Protein AF-A0A7J7GTM9-F1 (afdb_monomer_lite)

pLDDT: mean 72.12, std 16.47, range [37.53, 93.25]

Organism: Camellia sinensis (NCBI:txid4442)

Radius of gyration: 24.61 Å; chains: 1; bounding box: 63×57×39 Å

Sequence (105 aa):
MYLQHIAMIVVLSFRLEIWGIPVLYFKAKSDYVKEPIPVTGWKKIWKKFYEEEAKTAQMIFSPYGGKMDEISKSSIPFPHRVGNITKSNTWCIGKKKEKRLPKGI

Foldseek 3Di:
DVVVVVVVVVVVVVVVPPPCPPPWDKDKDKDFALDDDDPVNVVVVVVVCPDPQNVQKDKDKDAADDVQQVDDLPPDVNNPGPRTGIMIMMMGTDDDPPPPDPPDD

Structure (mmCIF, N/CA/C/O backbone):
data_AF-A0A7J7GTM9-F1
#
_entry.id   AF-A0A7J7GTM9-F1
#
loop_
_atom_site.group_PDB
_atom_site.id
_atom_site.type_symbol
_atom_site.label_atom_id
_atom_site.label_alt_id
_atom_site.label_comp_id
_atom_site.label_asym_id
_atom_site.label_entity_id
_atom_site.label_seq_id
_atom_site.pdbx_PDB_ins_code
_atom_site.Cartn_x
_atom_site.Cartn_y
_atom_site.Cartn_z
_atom_site.occupancy
_atom_site.B_iso_or_equiv
_atom_site.auth_seq_id
_atom_site.auth_comp_id
_atom_site.auth_asym_id
_atom_site.auth_atom_id
_atom_site.pdbx_PDB_model_num
ATOM 1 N N . MET A 1 1 ? 44.378 -44.391 1.234 1.00 56.78 1 MET A N 1
ATOM 2 C CA . MET A 1 1 ? 42.941 -44.411 0.868 1.00 56.78 1 MET A CA 1
ATOM 3 C C . MET A 1 1 ? 42.067 -43.434 1.667 1.00 56.78 1 MET A C 1
ATOM 5 O O . MET A 1 1 ? 41.117 -42.927 1.096 1.00 56.78 1 MET A O 1
ATOM 9 N N . TYR A 1 2 ? 42.378 -43.093 2.929 1.00 54.97 2 TYR A N 1
ATOM 10 C CA . TYR A 1 2 ? 41.546 -42.174 3.739 1.00 54.97 2 TYR A CA 1
ATOM 11 C C . TYR A 1 2 ? 41.640 -40.680 3.352 1.00 54.97 2 TYR A C 1
ATOM 13 O O . TYR A 1 2 ? 40.647 -39.963 3.422 1.00 54.97 2 TYR A O 1
ATOM 21 N N . LEU A 1 3 ? 42.802 -40.200 2.885 1.00 54.94 3 LEU A N 1
ATOM 22 C CA . LEU A 1 3 ? 42.981 -38.781 2.523 1.00 54.94 3 LEU A CA 1
ATOM 23 C C . LEU A 1 3 ? 42.209 -38.354 1.260 1.00 54.94 3 LEU A C 1
ATOM 25 O O . LEU A 1 3 ? 41.778 -37.208 1.173 1.00 54.94 3 LEU A O 1
ATOM 29 N N . GLN A 1 4 ? 41.995 -39.259 0.298 1.00 55.56 4 GLN A N 1
ATOM 30 C CA . GLN A 1 4 ? 41.244 -38.940 -0.926 1.00 55.56 4 GLN A CA 1
ATOM 31 C C . GLN A 1 4 ? 39.755 -38.702 -0.640 1.00 55.56 4 GLN A C 1
ATOM 33 O O . GLN A 1 4 ? 39.143 -37.830 -1.252 1.00 55.56 4 GLN A O 1
ATOM 38 N N . HIS A 1 5 ? 39.193 -39.407 0.345 1.00 54.28 5 HIS A N 1
ATOM 39 C CA . HIS A 1 5 ? 37.811 -39.189 0.767 1.00 54.28 5 HIS A CA 1
ATOM 40 C C . HIS A 1 5 ? 37.623 -37.850 1.496 1.00 54.28 5 HIS A C 1
ATOM 42 O O . HIS A 1 5 ? 36.617 -37.182 1.272 1.00 54.28 5 HIS A O 1
ATOM 48 N N . ILE A 1 6 ? 38.597 -37.403 2.299 1.00 59.38 6 ILE A N 1
ATOM 49 C CA . ILE A 1 6 ? 38.525 -36.100 2.985 1.00 59.38 6 ILE A CA 1
ATOM 50 C C . ILE A 1 6 ? 38.616 -34.945 1.976 1.00 59.38 6 ILE A C 1
ATOM 52 O O . ILE A 1 6 ? 37.839 -33.996 2.065 1.00 59.38 6 ILE A O 1
ATOM 56 N N . ALA A 1 7 ? 39.495 -35.047 0.971 1.00 56.62 7 ALA A N 1
ATOM 57 C CA . ALA A 1 7 ? 39.600 -34.042 -0.090 1.00 56.62 7 ALA A CA 1
ATOM 58 C C . ALA A 1 7 ? 38.284 -33.887 -0.874 1.00 56.62 7 ALA A C 1
ATOM 60 O O . ALA A 1 7 ? 37.859 -32.767 -1.151 1.00 56.62 7 ALA A O 1
ATOM 61 N N . MET A 1 8 ? 37.591 -34.993 -1.167 1.00 57.41 8 MET A N 1
ATOM 62 C CA . MET A 1 8 ? 36.273 -34.947 -1.806 1.00 57.41 8 MET A CA 1
ATOM 63 C C . MET A 1 8 ? 35.207 -34.301 -0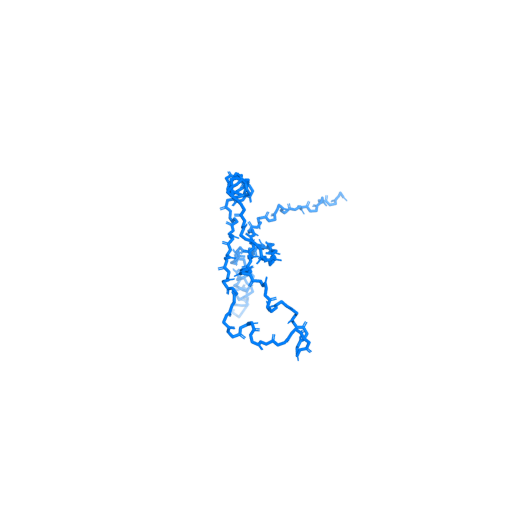.919 1.00 57.41 8 MET A C 1
ATOM 65 O O . MET A 1 8 ? 34.397 -33.540 -1.434 1.00 57.41 8 MET A O 1
ATOM 69 N N . ILE A 1 9 ? 35.216 -34.556 0.393 1.00 57.69 9 ILE A N 1
ATOM 70 C CA . ILE A 1 9 ? 34.241 -33.980 1.333 1.00 57.69 9 ILE A CA 1
ATOM 71 C C . ILE A 1 9 ? 34.458 -32.469 1.499 1.00 57.69 9 ILE A C 1
ATOM 73 O O . ILE A 1 9 ? 33.489 -31.719 1.471 1.00 57.69 9 ILE A O 1
ATOM 77 N N . VAL A 1 10 ? 35.706 -31.993 1.579 1.00 55.66 10 VAL A N 1
ATOM 78 C CA . VAL A 1 10 ? 36.000 -30.547 1.644 1.00 55.66 10 VAL A CA 1
ATOM 79 C C . VAL A 1 10 ? 35.628 -29.844 0.332 1.00 55.66 10 VAL A C 1
ATOM 81 O O . VAL A 1 10 ? 35.040 -28.764 0.363 1.00 55.66 10 VAL A O 1
ATOM 84 N N . VAL A 1 11 ? 35.881 -30.472 -0.824 1.00 56.31 11 VAL A N 1
ATOM 85 C CA . VAL A 1 11 ? 35.468 -29.945 -2.138 1.00 56.31 11 VAL A CA 1
ATOM 86 C C . VAL A 1 11 ? 33.944 -29.953 -2.296 1.00 56.31 11 VAL A C 1
ATOM 88 O O . VAL A 1 11 ? 33.401 -29.026 -2.891 1.00 56.31 11 VAL A O 1
ATOM 91 N N . LEU A 1 12 ? 33.235 -30.942 -1.739 1.00 43.75 12 LEU A N 1
ATOM 92 C CA . LEU A 1 12 ? 31.769 -30.973 -1.740 1.00 43.75 12 LEU A CA 1
ATOM 93 C C . LEU A 1 12 ? 31.177 -29.895 -0.824 1.00 43.75 12 LEU A C 1
ATOM 95 O O . LEU A 1 12 ? 30.229 -29.224 -1.224 1.00 43.75 12 LEU A O 1
ATOM 99 N N . SER A 1 13 ? 31.766 -29.679 0.356 1.00 45.91 13 SER A N 1
ATOM 100 C CA . SER A 1 13 ? 31.355 -28.617 1.282 1.00 45.91 13 SER A CA 1
ATOM 101 C C . SER A 1 13 ? 31.581 -27.223 0.688 1.00 45.91 13 SER A C 1
ATOM 103 O O . SER A 1 13 ? 30.698 -26.377 0.774 1.00 45.91 13 SER A O 1
ATOM 105 N N . PHE A 1 14 ? 32.697 -27.004 -0.017 1.00 40.28 14 PHE A N 1
ATOM 106 C CA . PHE A 1 14 ? 32.972 -25.737 -0.713 1.00 40.28 14 PHE A CA 1
ATOM 107 C C . PHE A 1 14 ? 32.091 -25.535 -1.963 1.00 40.28 14 PHE A C 1
ATOM 109 O O . PHE A 1 14 ? 31.829 -24.413 -2.392 1.00 40.28 14 PHE A O 1
ATOM 116 N N . ARG A 1 15 ? 31.593 -26.626 -2.559 1.00 43.50 15 ARG A N 1
ATOM 117 C CA . ARG A 1 15 ? 30.741 -26.616 -3.761 1.00 43.50 15 ARG A CA 1
ATOM 118 C C . ARG A 1 15 ? 29.248 -26.443 -3.461 1.00 43.50 15 ARG A C 1
ATOM 120 O O . ARG A 1 15 ? 28.467 -26.250 -4.392 1.00 43.50 15 ARG A O 1
ATOM 127 N N . LEU A 1 16 ? 28.852 -26.468 -2.189 1.00 37.53 16 LEU A N 1
ATOM 128 C CA . LEU A 1 16 ? 27.470 -26.241 -1.756 1.00 37.53 16 LEU A CA 1
ATOM 129 C C . LEU A 1 16 ? 27.179 -24.782 -1.356 1.00 37.53 16 LEU A C 1
ATOM 131 O O . LEU A 1 16 ? 26.012 -24.404 -1.300 1.00 37.53 16 LEU A O 1
ATOM 135 N N . GLU A 1 17 ? 28.195 -23.928 -1.188 1.00 49.41 17 GLU A N 1
ATOM 136 C CA . GLU A 1 17 ? 28.027 -22.507 -0.819 1.00 49.41 17 GLU A CA 1
ATOM 137 C C . GLU A 1 17 ? 27.618 -21.574 -1.983 1.00 49.41 17 GLU A C 1
ATOM 139 O O . GLU A 1 17 ? 27.407 -20.382 -1.770 1.00 49.41 17 GLU A O 1
ATOM 144 N N . ILE A 1 18 ? 27.461 -22.075 -3.217 1.00 47.41 18 ILE A N 1
ATOM 145 C CA . ILE A 1 18 ? 27.150 -21.237 -4.398 1.00 47.41 18 ILE A CA 1
ATOM 146 C C . ILE A 1 18 ? 25.969 -21.782 -5.215 1.00 47.41 18 ILE A C 1
ATOM 148 O O . ILE A 1 18 ? 25.935 -21.689 -6.441 1.00 47.41 18 ILE A O 1
ATOM 152 N N . TRP A 1 19 ? 24.935 -22.301 -4.553 1.00 43.22 19 TRP A N 1
ATOM 153 C CA . TRP A 1 19 ? 23.598 -22.197 -5.141 1.00 43.22 19 TRP A CA 1
ATOM 154 C C . TRP A 1 19 ? 23.113 -20.785 -4.851 1.00 43.22 19 TRP A C 1
ATOM 156 O O . TRP A 1 19 ? 22.522 -20.520 -3.809 1.00 43.22 19 TRP A O 1
ATOM 166 N N . GLY A 1 20 ? 23.471 -19.859 -5.744 1.00 54.22 20 GLY A N 1
ATOM 167 C CA . GLY A 1 20 ? 23.107 -18.449 -5.679 1.00 54.22 20 GLY A CA 1
ATOM 168 C C . GLY A 1 20 ? 21.595 -18.268 -5.707 1.00 54.22 20 GLY A C 1
ATOM 169 O O . GLY A 1 20 ? 21.028 -17.953 -6.751 1.00 54.22 20 GLY A O 1
ATOM 170 N N . ILE A 1 21 ? 20.941 -18.462 -4.560 1.00 59.28 21 ILE A N 1
ATOM 171 C CA . ILE A 1 21 ? 19.558 -18.061 -4.350 1.00 59.28 21 ILE A CA 1
ATOM 172 C C . ILE A 1 21 ? 19.562 -16.541 -4.517 1.00 59.28 21 ILE A C 1
ATOM 174 O O . ILE A 1 21 ? 20.215 -15.847 -3.731 1.00 59.28 21 ILE A O 1
ATOM 178 N N . PRO A 1 22 ? 18.907 -15.997 -5.555 1.00 60.16 22 PRO A N 1
ATOM 179 C CA . PRO A 1 22 ? 18.900 -14.564 -5.759 1.00 60.16 22 PRO A CA 1
ATOM 180 C C . PRO A 1 22 ? 18.188 -13.922 -4.569 1.00 60.16 22 PRO A C 1
ATOM 182 O O . PRO A 1 22 ? 16.980 -14.075 -4.398 1.00 60.16 22 PRO A O 1
ATOM 185 N N . VAL A 1 23 ? 18.943 -13.204 -3.735 1.00 65.25 23 VAL A N 1
ATOM 186 C CA . VAL A 1 23 ? 18.371 -12.417 -2.643 1.00 65.25 23 VAL A CA 1
ATOM 187 C C . VAL A 1 23 ? 17.581 -11.279 -3.279 1.00 65.25 23 VAL A C 1
ATOM 189 O O . VAL A 1 23 ? 18.144 -10.344 -3.854 1.00 65.25 23 VAL A O 1
ATOM 192 N N . LEU A 1 24 ? 16.256 -11.387 -3.227 1.00 68.19 24 LEU A N 1
ATOM 193 C CA . LEU A 1 24 ? 15.356 -10.347 -3.699 1.00 68.19 24 LEU A CA 1
ATOM 194 C C . LEU A 1 24 ? 15.255 -9.271 -2.620 1.00 68.19 24 LEU A C 1
ATOM 196 O O . LEU A 1 24 ? 14.763 -9.513 -1.520 1.00 68.19 24 LEU A O 1
ATOM 200 N N . TY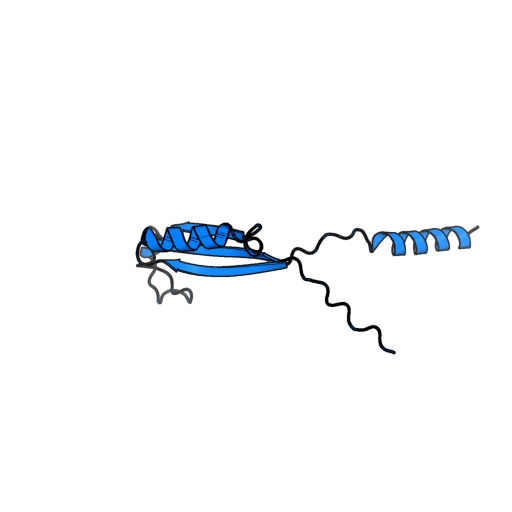R A 1 25 ? 15.716 -8.067 -2.943 1.00 76.12 25 TYR A N 1
ATOM 201 C CA . TYR A 1 25 ? 15.534 -6.906 -2.083 1.00 76.12 25 TYR A CA 1
ATOM 202 C C . TYR A 1 25 ? 14.216 -6.237 -2.448 1.00 76.12 25 TYR A C 1
ATOM 204 O O . TYR A 1 25 ? 13.993 -5.906 -3.611 1.00 76.12 25 TYR A O 1
ATOM 212 N N . PHE A 1 26 ? 13.350 -6.000 -1.467 1.00 80.06 26 PHE A N 1
ATOM 213 C CA . PHE A 1 26 ? 12.128 -5.235 -1.681 1.00 80.06 26 PHE A CA 1
ATOM 214 C C . PHE A 1 26 ? 12.062 -4.032 -0.747 1.00 80.06 26 PHE A C 1
ATOM 216 O O . PHE A 1 26 ? 12.544 -4.060 0.388 1.00 80.06 26 PHE A O 1
ATOM 223 N N . LYS A 1 27 ? 11.452 -2.955 -1.233 1.00 81.56 27 LYS A N 1
ATOM 224 C CA . LYS A 1 27 ? 11.081 -1.795 -0.426 1.00 81.56 27 LYS A CA 1
ATOM 225 C C . LYS A 1 27 ? 9.566 -1.698 -0.449 1.00 81.56 27 LYS A C 1
ATOM 227 O O . LYS A 1 27 ? 8.986 -1.573 -1.520 1.00 81.56 27 LYS A O 1
ATOM 232 N N . ALA A 1 28 ? 8.944 -1.742 0.724 1.00 85.25 28 ALA A N 1
ATOM 233 C CA . ALA A 1 28 ? 7.509 -1.549 0.874 1.00 85.25 28 ALA A CA 1
ATOM 234 C C . ALA A 1 28 ? 7.208 -0.213 1.563 1.00 85.25 28 ALA A C 1
ATOM 236 O O . ALA A 1 28 ? 7.943 0.225 2.453 1.00 85.25 28 ALA A O 1
ATOM 237 N N . LYS A 1 29 ? 6.121 0.426 1.139 1.00 86.12 29 LYS A N 1
ATOM 238 C CA . LYS A 1 29 ? 5.481 1.570 1.788 1.00 86.12 29 LYS A CA 1
ATOM 239 C C . LYS A 1 29 ? 3.996 1.262 1.938 1.00 86.12 29 LYS A C 1
ATOM 241 O O . LYS A 1 29 ? 3.419 0.581 1.094 1.00 86.12 29 LYS A O 1
ATOM 246 N N . SER A 1 30 ? 3.391 1.751 3.010 1.00 85.88 30 SER A N 1
ATOM 247 C CA . SER A 1 30 ? 1.965 1.582 3.268 1.00 85.88 30 SER A CA 1
ATOM 248 C C . SER A 1 30 ? 1.334 2.925 3.580 1.00 85.88 30 SER A C 1
ATOM 250 O O . SER A 1 30 ? 1.838 3.632 4.450 1.00 85.88 30 SER A O 1
ATOM 252 N N . ASP A 1 31 ? 0.211 3.210 2.937 1.00 87.12 31 ASP A N 1
ATOM 253 C CA . ASP A 1 31 ? -0.581 4.420 3.115 1.00 87.12 31 ASP A CA 1
ATOM 254 C C . ASP A 1 31 ? -2.037 4.047 3.443 1.00 87.12 31 ASP A C 1
ATOM 256 O O . ASP A 1 31 ? -2.524 2.977 3.069 1.00 87.12 31 ASP A O 1
ATOM 260 N N . TYR A 1 32 ? -2.735 4.923 4.168 1.00 86.25 32 TYR A N 1
ATOM 261 C CA . TYR A 1 32 ? -4.152 4.761 4.502 1.00 86.25 32 TYR A CA 1
ATOM 262 C C . TYR A 1 32 ? -4.972 5.820 3.777 1.00 86.25 32 TYR A C 1
ATOM 264 O O . TYR A 1 32 ? -4.728 7.019 3.919 1.00 86.25 32 TYR A O 1
ATOM 272 N N . VAL A 1 33 ? -5.959 5.366 3.016 1.00 86.06 33 VAL A N 1
ATOM 273 C CA . VAL A 1 33 ? -6.828 6.196 2.191 1.00 86.06 33 VAL A CA 1
ATOM 274 C C . VAL A 1 33 ? -8.131 6.436 2.947 1.00 86.06 33 VAL A C 1
ATOM 276 O O . VAL A 1 33 ? -8.844 5.487 3.271 1.00 86.06 33 VAL A O 1
ATOM 279 N N . LYS A 1 34 ? -8.431 7.703 3.245 1.00 85.69 34 LYS A N 1
ATOM 280 C CA . LYS A 1 34 ? -9.672 8.131 3.923 1.00 85.69 34 LYS A CA 1
ATOM 281 C C . LYS A 1 34 ? -10.748 8.623 2.962 1.00 85.69 34 LYS A C 1
ATOM 283 O O . LYS A 1 34 ? -11.923 8.531 3.274 1.00 85.69 34 LYS A O 1
ATOM 288 N N . GLU A 1 35 ? -10.339 9.121 1.800 1.00 86.94 35 GLU A N 1
ATOM 289 C CA . GLU A 1 35 ? -11.220 9.610 0.741 1.00 86.94 35 GLU A CA 1
ATOM 290 C C . GLU A 1 35 ? -10.858 8.925 -0.580 1.00 86.94 35 GLU A C 1
ATOM 292 O O . GLU A 1 35 ? -9.677 8.640 -0.803 1.00 86.94 35 GLU A O 1
ATOM 297 N N . PRO A 1 36 ? -11.827 8.653 -1.471 1.00 86.88 36 PRO A N 1
ATOM 298 C CA . PRO A 1 36 ? -11.547 8.018 -2.752 1.00 86.88 36 PRO A CA 1
ATOM 299 C C . PRO A 1 36 ? -10.512 8.800 -3.571 1.00 86.88 36 PRO A C 1
ATOM 301 O O . PRO A 1 36 ? -10.626 10.009 -3.764 1.00 86.88 36 PRO A O 1
ATOM 304 N N . ILE A 1 37 ? -9.506 8.098 -4.098 1.00 87.75 37 ILE A N 1
ATOM 305 C CA . ILE A 1 37 ? -8.479 8.712 -4.947 1.00 87.75 37 ILE A CA 1
ATOM 306 C C . ILE A 1 37 ? -9.146 9.205 -6.246 1.00 87.75 37 ILE A C 1
ATOM 308 O O . ILE A 1 37 ? -9.767 8.397 -6.947 1.00 87.75 37 ILE A O 1
ATOM 312 N N . PRO A 1 38 ? -9.004 10.492 -6.620 1.00 93.19 38 PRO A N 1
ATOM 313 C CA . PRO A 1 38 ? -9.606 11.020 -7.839 1.00 93.19 38 PRO A CA 1
ATOM 314 C C . PRO A 1 38 ? -8.967 10.402 -9.090 1.00 93.19 38 PRO A C 1
ATOM 316 O O . PRO A 1 38 ? -7.796 10.015 -9.094 1.00 93.19 38 PRO A O 1
ATOM 319 N N . VAL A 1 39 ? -9.704 10.381 -10.204 1.00 92.56 39 VAL A N 1
ATOM 320 C CA . VAL A 1 39 ? -9.248 9.805 -11.490 1.00 92.56 39 VAL A CA 1
ATOM 321 C C . VAL A 1 39 ? -7.922 10.414 -11.966 1.00 92.56 39 VAL A C 1
ATOM 323 O O . VAL A 1 39 ? -7.065 9.725 -12.521 1.00 92.56 39 VAL A O 1
ATOM 326 N N . THR A 1 40 ? -7.708 11.707 -11.720 1.00 93.25 40 THR A N 1
ATOM 327 C CA . THR A 1 40 ? -6.447 12.397 -12.038 1.00 93.25 40 THR A CA 1
ATOM 328 C C . THR A 1 40 ? -5.264 11.857 -11.230 1.00 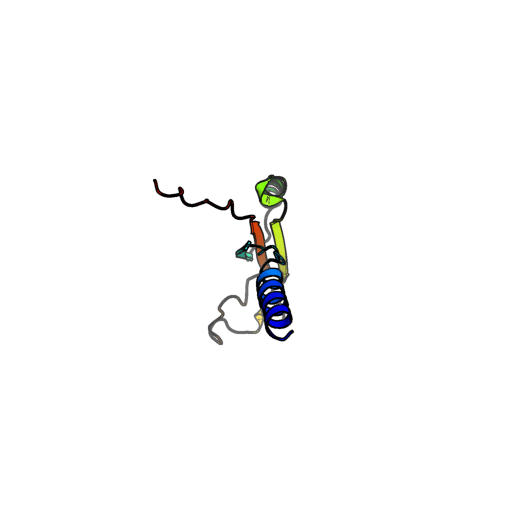93.25 40 THR A C 1
ATOM 330 O O . THR A 1 40 ? -4.154 11.776 -11.759 1.00 93.25 40 THR A O 1
ATOM 333 N N . GLY A 1 41 ? -5.492 11.442 -9.981 1.00 90.19 41 GLY A N 1
ATOM 334 C CA . GLY A 1 41 ? -4.511 10.752 -9.145 1.00 90.19 41 GLY A CA 1
ATOM 335 C C . GLY A 1 41 ? -4.151 9.385 -9.719 1.00 90.19 41 GLY A C 1
ATOM 336 O O . GLY A 1 41 ? -2.971 9.094 -9.914 1.00 90.19 41 GLY A O 1
ATOM 337 N N . TRP A 1 42 ? -5.157 8.596 -10.108 1.00 91.56 42 TRP A N 1
ATOM 338 C CA . TRP A 1 42 ? -4.949 7.294 -10.750 1.00 91.56 42 TRP A CA 1
ATOM 339 C C . TRP A 1 42 ? -4.140 7.386 -12.042 1.00 91.56 42 TRP A C 1
ATOM 341 O O . TRP A 1 42 ? -3.210 6.608 -12.228 1.00 91.56 42 TRP A O 1
ATOM 351 N N . LYS A 1 43 ? -4.409 8.376 -12.904 1.00 92.25 43 LYS A N 1
ATOM 352 C CA . LYS A 1 43 ? -3.614 8.602 -14.127 1.00 92.25 43 LYS A CA 1
ATOM 353 C C . LYS A 1 43 ? -2.127 8.821 -13.823 1.00 92.25 43 LYS A C 1
ATOM 355 O O . LYS A 1 43 ? -1.270 8.291 -14.527 1.00 92.25 43 LYS A O 1
ATOM 360 N N . LYS A 1 44 ? -1.812 9.579 -12.765 1.00 92.06 44 LYS A N 1
ATOM 361 C CA . LYS A 1 44 ? -0.424 9.809 -12.330 1.00 92.06 44 LYS A CA 1
ATOM 362 C C . LYS A 1 44 ? 0.219 8.536 -11.779 1.00 92.06 44 LYS A C 1
ATOM 364 O O . LYS A 1 44 ? 1.385 8.290 -12.070 1.00 92.06 44 LYS A O 1
ATOM 369 N N . ILE A 1 45 ? -0.525 7.742 -11.007 1.00 90.19 45 ILE A N 1
ATOM 370 C CA . ILE A 1 45 ? -0.046 6.460 -10.473 1.00 90.19 45 ILE A CA 1
ATOM 371 C C . ILE A 1 45 ? 0.261 5.501 -11.626 1.00 90.19 45 ILE A C 1
ATOM 373 O O . ILE A 1 45 ? 1.377 5.001 -11.709 1.00 90.19 45 ILE A O 1
ATOM 377 N N . TRP A 1 46 ? -0.671 5.325 -12.564 1.00 90.31 46 TRP A N 1
ATOM 378 C CA . TRP A 1 46 ? -0.470 4.461 -13.726 1.00 90.31 46 TRP A CA 1
ATOM 379 C C . TRP A 1 46 ? 0.739 4.868 -14.559 1.00 90.31 46 TRP A C 1
ATOM 381 O O . TRP A 1 46 ? 1.547 4.012 -14.899 1.00 90.31 46 TRP A O 1
ATOM 391 N N . LYS A 1 47 ? 0.928 6.170 -14.809 1.00 91.56 47 LYS A N 1
ATOM 392 C CA . LYS A 1 47 ? 2.119 6.667 -15.510 1.00 91.56 47 LYS A CA 1
ATOM 393 C C . LYS A 1 47 ? 3.420 6.202 -14.841 1.00 91.56 47 LYS A C 1
ATOM 395 O O . LYS A 1 47 ? 4.320 5.771 -15.550 1.00 91.56 47 LYS A O 1
ATOM 400 N N . LYS A 1 48 ? 3.492 6.235 -13.505 1.00 87.62 48 LYS A N 1
ATOM 401 C CA . LYS A 1 48 ? 4.661 5.753 -12.749 1.00 87.62 48 LYS A CA 1
ATOM 402 C C . LYS A 1 48 ? 4.844 4.240 -12.838 1.00 87.62 48 LYS A C 1
ATOM 404 O O . LYS A 1 48 ? 5.971 3.777 -12.915 1.00 87.62 48 LYS A O 1
ATOM 409 N N . PHE A 1 49 ? 3.759 3.467 -12.858 1.00 87.38 49 PHE A N 1
ATOM 410 C CA . PHE A 1 49 ? 3.828 2.010 -13.030 1.00 87.38 49 PHE A CA 1
ATOM 411 C C . PHE A 1 49 ? 4.391 1.583 -14.395 1.00 87.38 49 PHE A C 1
ATOM 413 O O . PHE A 1 49 ? 4.933 0.487 -14.503 1.00 87.38 49 PHE A O 1
ATOM 420 N N . TYR A 1 50 ? 4.304 2.439 -15.418 1.00 87.81 50 TYR A N 1
ATOM 421 C CA . TYR A 1 50 ? 4.907 2.187 -16.731 1.00 87.81 50 TYR A CA 1
ATOM 422 C C . TYR A 1 50 ? 6.400 2.542 -16.817 1.00 87.81 50 TYR A C 1
ATOM 424 O O . TYR A 1 50 ? 7.034 2.248 -17.831 1.00 87.81 50 TYR A O 1
ATOM 432 N N . GLU A 1 51 ? 6.982 3.165 -15.790 1.00 88.56 51 GLU A N 1
ATOM 433 C CA . GLU A 1 51 ? 8.415 3.462 -15.755 1.00 88.56 51 GLU A CA 1
ATOM 434 C C . GLU A 1 51 ? 9.234 2.176 -15.549 1.00 88.56 51 GLU A C 1
ATOM 436 O O . GLU A 1 51 ? 8.806 1.228 -14.890 1.00 88.56 51 GLU A O 1
ATOM 441 N N . GLU A 1 52 ? 10.448 2.129 -16.102 1.00 80.25 52 GLU A N 1
ATOM 442 C CA . GLU A 1 52 ? 11.284 0.923 -16.072 1.00 80.25 52 GLU A CA 1
ATOM 443 C C . GLU A 1 52 ? 11.651 0.472 -14.648 1.00 80.25 52 GLU A C 1
ATOM 445 O O . GLU A 1 52 ? 11.727 -0.726 -14.366 1.00 80.25 52 GLU A O 1
ATOM 450 N N . GLU A 1 53 ? 11.802 1.423 -13.728 1.00 77.44 53 GLU A N 1
ATOM 451 C CA . GLU A 1 53 ? 12.073 1.156 -12.313 1.00 77.44 53 GLU A CA 1
ATOM 452 C C . GLU A 1 53 ? 10.892 0.477 -11.598 1.00 77.44 53 GLU A C 1
ATOM 454 O O . GLU A 1 53 ? 11.083 -0.216 -10.597 1.00 77.44 53 GLU A O 1
ATOM 459 N N . ALA A 1 54 ? 9.674 0.639 -12.123 1.00 80.50 54 ALA A N 1
ATOM 460 C CA . ALA A 1 54 ? 8.443 0.104 -11.557 1.00 80.50 54 ALA A CA 1
ATOM 461 C C . ALA A 1 54 ? 8.012 -1.237 -12.178 1.00 80.50 54 ALA A C 1
ATOM 463 O O . ALA A 1 54 ? 6.972 -1.768 -11.795 1.00 80.50 54 ALA A O 1
ATOM 464 N N . LYS A 1 55 ? 8.817 -1.841 -13.068 1.00 80.19 55 LYS A N 1
ATOM 465 C CA . LYS A 1 55 ? 8.511 -3.134 -13.724 1.00 80.19 55 LYS A CA 1
ATOM 466 C C . LYS A 1 55 ? 8.153 -4.263 -12.750 1.00 80.19 55 LYS A C 1
ATOM 468 O O . LYS A 1 55 ? 7.405 -5.168 -13.099 1.00 80.19 55 LYS A O 1
ATOM 473 N N . THR A 1 56 ? 8.712 -4.232 -11.543 1.00 81.56 56 THR A N 1
ATOM 474 C CA . THR A 1 56 ? 8.472 -5.224 -10.481 1.00 81.56 56 THR A CA 1
ATOM 475 C C . THR A 1 56 ? 7.625 -4.669 -9.335 1.00 81.56 56 THR A C 1
ATOM 477 O O . THR A 1 56 ? 7.477 -5.325 -8.299 1.00 81.56 56 THR A O 1
ATOM 480 N N . ALA A 1 57 ? 7.112 -3.444 -9.476 1.00 84.12 57 ALA A N 1
ATOM 481 C CA . ALA A 1 57 ? 6.294 -2.810 -8.461 1.00 84.12 57 ALA A CA 1
ATOM 482 C C . ALA A 1 57 ? 4.909 -3.456 -8.411 1.00 84.12 57 ALA A C 1
ATOM 484 O O . ALA A 1 57 ? 4.318 -3.789 -9.436 1.00 84.12 57 ALA A O 1
ATOM 485 N N . GLN A 1 58 ? 4.374 -3.612 -7.205 1.00 83.56 58 GLN A N 1
ATOM 486 C CA . GLN A 1 58 ? 2.992 -4.027 -6.993 1.00 83.56 58 GLN A CA 1
ATOM 487 C C . GLN A 1 58 ? 2.357 -3.112 -5.959 1.00 83.56 58 GLN A C 1
ATOM 489 O O . GLN A 1 58 ? 3.014 -2.663 -5.018 1.00 83.56 58 GLN A O 1
ATOM 494 N N . MET A 1 59 ? 1.067 -2.856 -6.136 1.00 87.12 59 MET A N 1
ATOM 495 C CA . MET A 1 59 ? 0.256 -2.105 -5.193 1.00 87.12 59 MET A CA 1
ATOM 496 C C . MET A 1 59 ? -0.972 -2.933 -4.834 1.00 87.12 59 MET A C 1
ATOM 498 O O . MET A 1 59 ? -1.738 -3.336 -5.705 1.00 87.12 59 MET A O 1
ATOM 502 N N . ILE A 1 60 ? -1.123 -3.209 -3.544 1.00 86.38 60 ILE A N 1
ATOM 503 C CA . ILE A 1 60 ? -2.178 -4.038 -2.969 1.00 86.38 60 ILE A CA 1
ATOM 504 C C . ILE A 1 60 ? -3.085 -3.131 -2.147 1.00 86.38 60 ILE A C 1
ATOM 506 O O . ILE A 1 60 ? -2.612 -2.376 -1.298 1.00 86.38 60 ILE A O 1
ATOM 510 N N . PHE A 1 61 ? -4.388 -3.236 -2.376 1.00 86.00 61 PHE A N 1
ATOM 511 C CA . PHE A 1 61 ? -5.406 -2.504 -1.637 1.00 86.00 61 PHE A CA 1
ATOM 512 C C . PHE A 1 61 ? -6.168 -3.464 -0.730 1.00 86.00 61 PHE A C 1
ATOM 514 O O . PHE A 1 61 ? -6.795 -4.408 -1.201 1.00 86.00 61 PHE A O 1
ATOM 521 N N . SER A 1 62 ? -6.110 -3.224 0.575 1.00 86.38 62 SER A N 1
ATOM 522 C CA . SER A 1 62 ? -6.876 -3.964 1.574 1.00 86.38 62 SER A CA 1
ATOM 523 C C . SER A 1 62 ? -8.046 -3.092 2.034 1.00 86.38 62 SER A C 1
ATOM 525 O O . SER A 1 62 ? -7.785 -2.023 2.596 1.00 86.38 62 SER A O 1
ATOM 527 N N . PRO A 1 63 ? -9.311 -3.482 1.790 1.00 84.00 63 PRO A N 1
ATOM 528 C CA . PRO A 1 63 ? -10.466 -2.690 2.201 1.00 84.00 63 PRO A CA 1
ATOM 529 C C . PRO A 1 63 ? -10.546 -2.613 3.728 1.00 84.00 63 PRO A C 1
ATOM 531 O O . PRO A 1 63 ? -10.292 -3.598 4.424 1.00 84.00 63 PRO A O 1
ATOM 534 N N . TYR A 1 64 ? -10.858 -1.427 4.244 1.00 82.25 64 TYR A N 1
ATOM 535 C CA . TYR A 1 64 ? -11.083 -1.175 5.666 1.00 82.25 64 TYR A CA 1
ATOM 536 C C . TYR A 1 64 ? -12.574 -0.891 5.881 1.00 82.25 64 TYR A C 1
ATOM 538 O O . TYR A 1 64 ? -13.217 -0.270 5.039 1.00 82.25 64 TYR A O 1
ATOM 546 N N . GLY A 1 65 ? -13.122 -1.405 6.981 1.00 81.06 65 GLY A N 1
ATOM 547 C CA . GLY A 1 65 ? -14.532 -1.270 7.343 1.00 81.06 65 GLY A CA 1
ATOM 548 C C . GLY A 1 65 ? -15.024 -2.421 8.224 1.00 81.06 65 GLY A C 1
ATOM 549 O O . GLY A 1 65 ? -14.230 -3.244 8.701 1.00 81.06 65 GLY A O 1
ATOM 550 N N . GLY A 1 66 ? -16.340 -2.496 8.436 1.00 84.75 66 GLY A N 1
ATOM 551 C CA . GLY A 1 66 ? -16.986 -3.557 9.218 1.00 84.75 66 GLY A CA 1
ATOM 552 C C . GLY A 1 66 ? -16.462 -3.592 10.655 1.00 84.75 66 GLY A C 1
ATOM 553 O O . GLY A 1 66 ? -16.422 -2.569 11.333 1.00 84.75 66 GLY A O 1
ATOM 554 N N . LYS A 1 67 ? -15.949 -4.748 11.096 1.00 81.62 67 LYS A N 1
ATOM 555 C CA . LYS A 1 67 ? -15.400 -4.927 12.454 1.00 81.62 67 LYS A CA 1
ATOM 556 C C . LYS A 1 67 ? -14.257 -3.956 12.795 1.00 81.62 67 LYS A C 1
ATOM 558 O O . LYS A 1 67 ? -13.980 -3.709 13.965 1.00 81.62 67 LYS A O 1
ATOM 563 N N . MET A 1 68 ? -13.569 -3.400 11.794 1.00 79.81 68 MET A N 1
ATOM 564 C CA . MET A 1 68 ? -12.503 -2.415 12.014 1.00 79.81 68 MET A CA 1
ATOM 565 C C . MET A 1 68 ? -13.023 -1.029 12.420 1.00 79.81 68 MET A C 1
ATOM 567 O O . MET A 1 68 ? -12.251 -0.275 13.019 1.00 79.81 68 MET A O 1
ATOM 571 N N . ASP A 1 69 ? -14.289 -0.711 12.136 1.00 80.56 69 ASP A N 1
ATOM 572 C CA . ASP A 1 69 ? -14.933 0.555 12.517 1.00 80.56 69 ASP A CA 1
ATOM 573 C C . ASP A 1 69 ? -15.545 0.500 13.922 1.00 80.56 69 ASP A C 1
ATOM 575 O O . ASP A 1 69 ? -15.621 1.521 14.601 1.00 80.56 69 ASP A O 1
ATOM 579 N N . GLU A 1 70 ? -15.914 -0.695 14.386 1.00 81.81 70 GLU A N 1
ATOM 580 C CA . GLU A 1 70 ? -16.472 -0.933 15.726 1.00 81.81 70 GLU A CA 1
ATOM 581 C C . GLU A 1 70 ? -15.425 -0.772 16.844 1.00 81.81 70 GLU A C 1
ATOM 583 O O . GLU A 1 70 ? -15.755 -0.518 18.002 1.00 81.81 70 GLU A O 1
ATOM 588 N N . ILE A 1 71 ? -14.138 -0.915 16.513 1.00 78.75 71 ILE A N 1
ATOM 589 C CA . ILE A 1 71 ? -13.039 -0.876 17.481 1.00 78.75 71 ILE A CA 1
ATOM 590 C C . ILE A 1 71 ? -12.597 0.574 17.720 1.00 78.75 71 ILE A C 1
ATOM 592 O O . ILE A 1 71 ? -12.096 1.248 16.815 1.00 78.75 71 ILE A O 1
ATOM 596 N N . SER A 1 72 ? -12.696 1.038 18.972 1.00 78.62 72 SER A N 1
ATOM 597 C CA . SER A 1 72 ? -12.217 2.368 19.375 1.00 78.62 72 SER A CA 1
ATOM 598 C C . SER A 1 72 ? -10.718 2.549 19.100 1.00 78.62 72 SER A C 1
ATOM 600 O O . SER A 1 72 ? -9.906 1.664 19.386 1.00 78.62 72 SER A O 1
ATOM 602 N N . LYS A 1 73 ? -10.3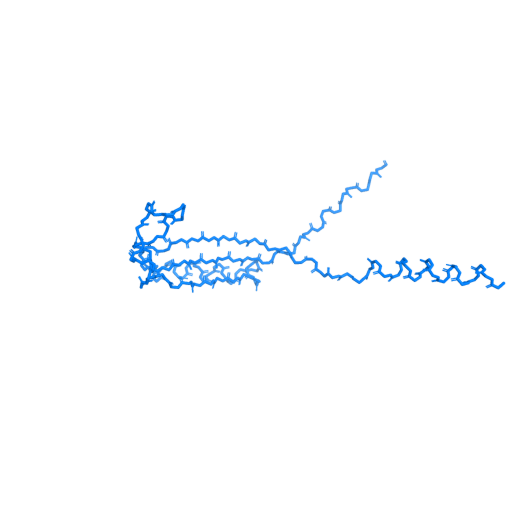26 3.737 18.618 1.00 75.38 73 LYS A N 1
ATOM 603 C CA . LYS A 1 73 ? -8.925 4.103 18.322 1.00 75.38 73 LYS A CA 1
ATOM 604 C C . LYS A 1 73 ? -7.998 4.011 19.535 1.00 75.38 73 LYS A C 1
ATOM 606 O O . LYS A 1 73 ? -6.807 3.795 19.352 1.00 75.38 73 LYS A O 1
ATOM 611 N N . SER A 1 74 ? -8.531 4.191 20.743 1.00 79.50 74 SER A N 1
ATOM 612 C CA . SER A 1 74 ? -7.768 4.153 21.996 1.00 79.50 74 SER A CA 1
ATOM 613 C C . SER A 1 74 ? -7.698 2.766 22.632 1.00 79.50 74 SER A C 1
ATOM 615 O O . SER A 1 74 ? -6.983 2.590 23.612 1.00 79.50 74 SER A O 1
ATOM 617 N N . SER A 1 75 ? -8.425 1.780 22.095 1.00 83.50 75 SER A N 1
ATOM 618 C CA . SER A 1 75 ? -8.474 0.438 22.688 1.00 83.50 75 SER A CA 1
ATOM 619 C C . SER A 1 75 ? -7.155 -0.327 22.552 1.00 83.50 75 SER A C 1
ATOM 621 O O . SER A 1 75 ? -6.815 -1.116 23.426 1.00 83.50 75 SER A O 1
ATOM 623 N N . ILE A 1 76 ? -6.400 -0.086 21.475 1.00 81.88 76 ILE A N 1
ATOM 624 C CA . ILE A 1 76 ? -5.112 -0.730 21.198 1.00 81.88 76 ILE A CA 1
ATOM 625 C C . ILE A 1 76 ? -4.161 0.226 20.466 1.00 81.88 76 ILE A C 1
ATOM 627 O O . ILE A 1 76 ? -4.638 1.104 19.746 1.00 81.88 76 ILE A O 1
ATOM 631 N N . PRO A 1 77 ? -2.827 0.025 20.550 1.00 86.06 77 PRO A N 1
ATOM 632 C CA . PRO A 1 77 ? -1.819 0.920 19.962 1.00 86.06 77 PRO A CA 1
ATOM 633 C C . PRO A 1 77 ? -1.880 1.104 18.438 1.00 86.06 77 PRO A C 1
ATOM 635 O O . PRO A 1 77 ? -1.083 1.855 17.888 1.00 86.06 77 PRO A O 1
ATOM 638 N N . PHE A 1 78 ? -2.782 0.410 17.736 1.00 80.81 78 PHE A N 1
ATOM 639 C CA . PHE A 1 78 ? -3.002 0.570 16.303 1.00 80.81 78 PHE A CA 1
ATOM 640 C C . PHE A 1 78 ? -4.188 1.520 16.044 1.00 80.81 78 PHE A C 1
ATOM 642 O O . PHE A 1 78 ? -5.346 1.092 16.148 1.00 80.81 78 PHE A O 1
ATOM 649 N N . PRO A 1 79 ? -3.920 2.785 15.661 1.00 80.56 79 PRO A N 1
ATOM 650 C CA . PRO A 1 79 ? -4.925 3.849 15.638 1.00 80.56 79 PRO A CA 1
ATOM 651 C C . PRO A 1 79 ? -5.741 3.909 14.335 1.00 80.56 79 PRO A C 1
ATOM 653 O O . PRO A 1 79 ? -6.707 4.671 1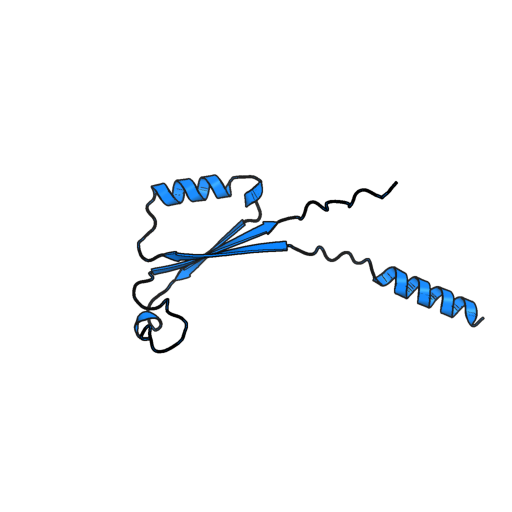4.243 1.00 80.56 79 PRO A O 1
ATOM 656 N N . HIS A 1 80 ? -5.377 3.137 13.302 1.00 78.94 80 HIS A N 1
ATOM 657 C CA . HIS A 1 80 ? -6.041 3.169 11.993 1.00 78.94 80 HIS A CA 1
ATOM 658 C C . HIS A 1 80 ? -7.323 2.321 11.999 1.00 78.94 80 HIS A C 1
ATOM 660 O O . HIS A 1 80 ? -7.335 1.173 11.558 1.00 78.94 80 HIS A O 1
ATOM 666 N N . ARG A 1 81 ? -8.396 2.894 12.546 1.00 80.25 81 ARG A N 1
ATOM 667 C CA . ARG A 1 81 ? -9.734 2.287 12.660 1.00 80.25 81 ARG A CA 1
ATOM 668 C C . ARG A 1 81 ? -10.734 3.067 11.801 1.00 80.25 81 ARG A C 1
ATOM 670 O O . ARG A 1 81 ? -10.456 3.284 10.620 1.00 80.25 81 ARG A O 1
ATOM 677 N N . VAL A 1 82 ? -11.798 3.564 12.433 1.00 76.88 82 VAL A N 1
ATOM 678 C CA . VAL A 1 82 ? -12.887 4.330 11.826 1.00 76.88 82 VAL A CA 1
ATOM 679 C C . VAL A 1 82 ? -12.410 5.492 10.950 1.00 76.88 82 VAL A C 1
ATOM 681 O O . VAL A 1 82 ? -11.561 6.308 11.349 1.00 76.88 82 VAL A O 1
ATOM 684 N N . GLY A 1 83 ? -12.994 5.556 9.751 1.00 75.25 83 GLY A N 1
ATOM 685 C CA . GLY A 1 83 ? -12.783 6.608 8.755 1.00 75.25 83 GLY A CA 1
ATOM 686 C C . GLY A 1 83 ? -11.682 6.327 7.728 1.00 75.25 83 GLY A C 1
ATOM 687 O O . GLY A 1 83 ? -11.366 7.215 6.942 1.00 75.25 83 GLY A O 1
ATOM 688 N N . ASN A 1 84 ? -11.079 5.133 7.722 1.00 78.06 84 ASN A N 1
ATOM 689 C CA . ASN A 1 84 ? -10.197 4.704 6.632 1.00 78.06 84 ASN A CA 1
ATOM 690 C C . ASN A 1 84 ? -10.976 3.777 5.692 1.00 78.06 84 ASN A C 1
ATOM 692 O O . ASN A 1 84 ? -11.537 2.789 6.146 1.00 78.06 84 ASN A O 1
ATOM 696 N N . ILE A 1 85 ? -10.971 4.070 4.392 1.00 76.56 85 ILE A N 1
ATOM 697 C CA . ILE A 1 85 ? -11.660 3.280 3.361 1.00 76.56 85 ILE A CA 1
ATOM 698 C C . ILE A 1 85 ? -10.794 2.093 2.937 1.00 76.56 85 ILE A C 1
ATOM 700 O O . ILE A 1 85 ? -11.274 0.987 2.694 1.00 76.56 85 ILE A O 1
ATOM 704 N N . THR A 1 86 ? -9.487 2.302 2.785 1.00 74.56 86 THR A N 1
ATOM 705 C CA . THR A 1 86 ? -8.582 1.269 2.265 1.00 74.56 86 THR A CA 1
ATOM 706 C C . THR A 1 86 ? -7.159 1.520 2.738 1.00 74.56 86 THR A C 1
ATOM 708 O O . THR A 1 86 ? -6.706 2.662 2.799 1.00 74.56 86 THR A O 1
ATOM 711 N N . LYS A 1 87 ? -6.423 0.451 3.035 1.00 81.44 87 LYS A N 1
ATOM 712 C CA . LYS A 1 87 ? -4.969 0.496 3.188 1.00 81.44 87 LYS A CA 1
ATOM 713 C C . LYS A 1 87 ? -4.316 0.098 1.873 1.00 81.44 87 LYS A C 1
ATOM 715 O O . LYS A 1 87 ? -4.545 -1.003 1.379 1.00 81.44 87 LYS A O 1
ATOM 720 N N . SER A 1 88 ? -3.499 0.981 1.322 1.00 78.31 88 SER A N 1
ATOM 721 C CA . SER A 1 88 ? -2.694 0.720 0.134 1.00 78.31 88 S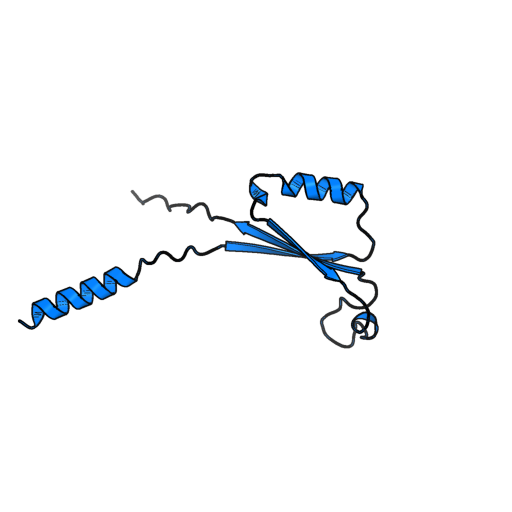ER A CA 1
ATOM 722 C C . SER A 1 88 ? -1.271 0.367 0.540 1.00 78.31 88 SER A C 1
ATOM 724 O O . SER A 1 88 ? -0.588 1.174 1.165 1.00 78.31 88 SER A O 1
ATOM 726 N N . ASN A 1 89 ? -0.798 -0.810 0.155 1.00 76.25 89 ASN A N 1
ATOM 727 C CA . ASN A 1 89 ? 0.591 -1.218 0.316 1.00 76.25 89 ASN A CA 1
ATOM 728 C C . ASN A 1 89 ? 1.243 -1.238 -1.061 1.00 76.25 89 ASN A C 1
ATOM 730 O O . ASN A 1 89 ? 0.802 -1.982 -1.929 1.00 76.25 89 ASN A O 1
ATOM 734 N N . THR A 1 90 ? 2.295 -0.453 -1.259 1.00 76.00 90 THR A N 1
ATOM 735 C CA . THR A 1 90 ? 3.098 -0.490 -2.483 1.00 76.00 90 THR A CA 1
ATOM 736 C C . THR A 1 90 ? 4.453 -1.084 -2.157 1.00 76.00 90 THR A C 1
ATOM 738 O O . THR A 1 90 ? 5.151 -0.573 -1.280 1.00 76.00 90 THR A O 1
ATOM 741 N N . TRP A 1 91 ? 4.852 -2.134 -2.865 1.00 74.50 91 TRP A N 1
ATOM 742 C CA . TRP A 1 91 ? 6.222 -2.626 -2.822 1.00 74.50 91 TRP A CA 1
ATOM 743 C C . TRP A 1 91 ? 6.876 -2.560 -4.194 1.00 74.50 91 TRP A C 1
ATOM 745 O O . TRP A 1 91 ? 6.208 -2.630 -5.222 1.00 74.50 91 TRP A O 1
ATOM 755 N N . CYS A 1 92 ? 8.196 -2.443 -4.213 1.00 71.88 92 CYS A N 1
ATOM 756 C CA . CYS A 1 92 ? 9.011 -2.620 -5.405 1.00 71.88 92 CYS A CA 1
ATOM 757 C C . CYS A 1 92 ? 10.172 -3.560 -5.090 1.00 71.88 92 CYS A C 1
ATOM 759 O O . CYS A 1 92 ? 10.779 -3.471 -4.019 1.00 71.88 92 CYS A O 1
ATOM 761 N N . ILE A 1 93 ? 10.464 -4.475 -6.015 1.00 68.31 93 ILE A N 1
ATOM 762 C CA . ILE A 1 93 ? 11.595 -5.397 -5.903 1.00 68.31 93 ILE A CA 1
ATOM 763 C C . ILE A 1 93 ? 12.769 -4.765 -6.644 1.00 68.31 93 ILE A C 1
ATOM 765 O O . ILE A 1 93 ? 12.781 -4.700 -7.874 1.00 68.31 93 ILE A O 1
ATOM 769 N N . GLY A 1 94 ? 13.752 -4.282 -5.894 1.00 63.09 94 GLY A N 1
ATOM 770 C CA . GLY A 1 94 ? 14.976 -3.724 -6.446 1.00 63.09 94 GLY A CA 1
ATOM 771 C C . GLY A 1 94 ? 16.019 -4.814 -6.673 1.00 63.09 94 GLY A C 1
ATOM 772 O O . GLY A 1 94 ? 16.265 -5.647 -5.801 1.00 63.09 94 GLY A O 1
ATOM 773 N N . LYS A 1 95 ? 16.712 -4.773 -7.813 1.00 54.06 95 LYS A N 1
ATOM 774 C CA . LYS A 1 95 ? 18.027 -5.414 -7.910 1.00 54.06 95 LYS A CA 1
ATOM 775 C C . LYS A 1 95 ? 19.052 -4.437 -7.352 1.00 54.06 95 LYS A C 1
ATOM 777 O O . LYS A 1 95 ? 19.177 -3.319 -7.849 1.00 54.06 95 LYS A O 1
ATOM 782 N N . LYS A 1 96 ? 19.788 -4.825 -6.311 1.00 43.91 96 LYS A N 1
ATOM 783 C CA . LYS A 1 96 ? 20.924 -4.022 -5.855 1.00 43.91 96 LYS A CA 1
ATOM 784 C C . LYS A 1 96 ? 21.953 -4.019 -6.991 1.00 43.91 96 LYS A C 1
ATOM 786 O O . LYS A 1 96 ? 22.413 -5.083 -7.394 1.00 43.91 96 LYS A O 1
ATOM 791 N N . LYS A 1 97 ? 22.326 -2.845 -7.517 1.00 45.84 97 LYS A N 1
ATOM 792 C CA . LYS A 1 97 ? 23.613 -2.725 -8.215 1.00 45.84 97 LYS A CA 1
ATOM 793 C C . LYS A 1 97 ? 24.670 -3.012 -7.158 1.00 45.84 97 LYS A C 1
ATOM 795 O O . LYS A 1 97 ? 24.852 -2.215 -6.238 1.00 45.84 97 LYS A O 1
ATOM 800 N N . GLU A 1 98 ? 25.291 -4.179 -7.254 1.00 42.50 98 GLU A N 1
ATOM 801 C CA . GLU A 1 98 ? 26.484 -4.542 -6.501 1.00 42.50 98 GLU A CA 1
ATOM 802 C C . GLU A 1 98 ? 27.510 -3.413 -6.689 1.00 42.50 98 GLU A C 1
ATOM 804 O O . GLU A 1 98 ? 28.161 -3.315 -7.730 1.00 42.50 98 GLU A O 1
ATOM 809 N N . LYS A 1 99 ? 27.626 -2.492 -5.726 1.00 38.44 99 LYS A N 1
ATOM 810 C CA . LYS A 1 99 ? 28.787 -1.605 -5.670 1.00 38.44 99 LYS A CA 1
ATOM 811 C C . LYS A 1 99 ? 29.942 -2.508 -5.266 1.00 38.44 99 LYS A C 1
ATOM 813 O O . LYS A 1 99 ? 30.153 -2.721 -4.075 1.00 38.44 99 LYS A O 1
ATOM 818 N N . ARG A 1 100 ? 30.643 -3.089 -6.248 1.00 38.44 100 ARG A N 1
ATOM 819 C CA . ARG A 1 100 ? 31.955 -3.690 -5.993 1.00 38.44 100 ARG A CA 1
ATOM 820 C C . ARG A 1 100 ? 32.777 -2.600 -5.317 1.00 38.44 100 ARG A C 1
ATOM 822 O O . ARG A 1 100 ? 32.990 -1.545 -5.914 1.00 38.44 100 ARG A O 1
ATOM 829 N N . LEU A 1 101 ? 33.155 -2.830 -4.062 1.00 44.66 101 LEU A N 1
ATOM 830 C CA . LEU A 1 101 ? 34.159 -2.015 -3.387 1.00 44.66 101 LEU A CA 1
ATOM 831 C C . LEU A 1 101 ? 35.353 -1.878 -4.347 1.00 44.66 101 LEU A C 1
ATOM 833 O O . LEU A 1 101 ? 35.681 -2.873 -5.010 1.00 44.66 101 LEU A O 1
ATOM 837 N N . PRO A 1 102 ? 35.966 -0.684 -4.490 1.00 47.41 102 PRO A N 1
ATOM 838 C CA . PRO A 1 102 ? 37.197 -0.579 -5.253 1.00 47.41 102 PRO A CA 1
ATOM 839 C C . PRO A 1 102 ? 38.156 -1.599 -4.650 1.00 47.41 102 PRO A C 1
ATOM 841 O O . PRO A 1 102 ? 38.385 -1.597 -3.439 1.00 47.41 102 PRO A O 1
ATOM 844 N N . LYS A 1 103 ? 38.631 -2.537 -5.475 1.00 48.78 103 LYS A N 1
ATOM 845 C CA . LYS A 1 103 ? 39.728 -3.402 -5.058 1.00 48.78 103 LYS A CA 1
ATOM 846 C C . LYS A 1 103 ? 40.858 -2.444 -4.711 1.00 48.78 103 LYS A C 1
ATOM 848 O O . LYS A 1 103 ? 41.265 -1.672 -5.578 1.00 48.78 103 LYS A O 1
ATOM 853 N N . GLY A 1 104 ? 41.224 -2.415 -3.431 1.00 54.00 104 GLY A N 1
ATOM 854 C CA . GLY A 1 104 ? 42.333 -1.611 -2.947 1.00 54.00 104 GLY A CA 1
ATOM 855 C C . GLY A 1 104 ? 43.553 -1.865 -3.824 1.00 54.00 104 GLY A C 1
ATOM 856 O O . GLY A 1 104 ? 43.779 -3.002 -4.247 1.00 54.00 104 GLY A O 1
ATOM 857 N N . ILE A 1 105 ? 44.238 -0.772 -4.149 1.00 42.41 105 ILE A N 1
ATOM 858 C CA . ILE A 1 105 ? 45.601 -0.773 -4.681 1.00 42.41 105 ILE A CA 1
ATOM 859 C C . ILE A 1 105 ? 46.519 -1.348 -3.604 1.00 42.41 105 ILE A C 1
ATOM 861 O O . ILE A 1 105 ? 46.297 -0.991 -2.423 1.00 42.41 105 ILE A O 1
#

Secondary structure (DSSP, 8-state):
-HHHHHHHHHHHHHHSTT------EEEEEEEEESSPPPHHHHHHHHHHHTSGGGTT-EEEEEE--THHHHS-TTSSS----TT--EEEEEEEEEPP---------